Protein AF-R1G9Q4-F1 (afdb_monomer)

Mean predicted aligned error: 6.09 Å

Structure (mmCIF, N/CA/C/O backbone):
data_AF-R1G9Q4-F1
#
_entry.id   AF-R1G9Q4-F1
#
loop_
_atom_site.group_PDB
_atom_site.id
_atom_site.type_symbol
_atom_site.label_atom_id
_atom_site.label_alt_id
_atom_site.label_comp_id
_atom_site.label_asym_id
_atom_site.label_entity_id
_atom_site.label_seq_id
_atom_site.pdbx_PDB_ins_code
_atom_site.Cartn_x
_atom_site.Cartn_y
_atom_site.Cartn_z
_atom_site.occupancy
_atom_site.B_iso_or_equiv
_atom_site.auth_seq_id
_atom_site.auth_comp_id
_atom_site.auth_asym_id
_atom_site.auth_atom_id
_atom_site.pdbx_PDB_model_num
ATOM 1 N N . MET A 1 1 ? -5.892 21.183 -9.596 1.00 83.50 1 MET A N 1
ATOM 2 C CA . MET A 1 1 ? -5.901 19.927 -10.382 1.00 83.50 1 MET A CA 1
ATOM 3 C C . MET A 1 1 ? -4.965 19.976 -11.582 1.00 83.50 1 MET A C 1
ATOM 5 O O . MET A 1 1 ? -4.288 18.990 -11.825 1.00 83.50 1 MET A O 1
ATOM 9 N N . SER A 1 2 ? -4.827 21.119 -12.261 1.00 92.88 2 SER A N 1
ATOM 10 C CA . SER A 1 2 ? -3.979 21.266 -13.455 1.00 92.88 2 SER A CA 1
ATOM 11 C C . SER A 1 2 ? -2.516 20.840 -13.270 1.00 92.88 2 SER A C 1
ATOM 13 O O . SER A 1 2 ? -1.977 20.176 -14.143 1.00 92.88 2 SER A O 1
ATOM 15 N N . LEU A 1 3 ? -1.884 21.145 -12.128 1.00 95.50 3 LEU A N 1
ATOM 16 C CA . LEU A 1 3 ? -0.492 20.745 -11.858 1.00 95.50 3 LEU A CA 1
ATOM 17 C C . LEU A 1 3 ? -0.324 19.223 -11.752 1.00 95.50 3 LEU A C 1
ATOM 19 O O . LEU A 1 3 ? 0.608 18.658 -12.313 1.00 95.50 3 LEU A O 1
ATOM 23 N N . VAL A 1 4 ? -1.254 18.558 -11.067 1.00 94.50 4 VAL A N 1
ATOM 24 C CA . VAL A 1 4 ? -1.250 17.099 -10.908 1.00 94.50 4 VAL A CA 1
ATOM 25 C C . VAL A 1 4 ? -1.444 16.434 -12.268 1.00 94.50 4 VAL A C 1
ATOM 27 O O . VAL A 1 4 ? -0.665 15.567 -12.650 1.00 94.50 4 VAL A O 1
ATOM 30 N N . THR A 1 5 ? -2.426 16.896 -13.044 1.00 94.44 5 THR A N 1
ATOM 31 C CA . THR A 1 5 ? -2.670 16.404 -14.405 1.00 94.44 5 THR A CA 1
ATOM 32 C C . THR A 1 5 ? -1.467 16.632 -15.320 1.00 94.44 5 THR A C 1
ATOM 34 O O . THR A 1 5 ? -1.092 15.723 -16.054 1.00 94.44 5 THR A O 1
ATOM 37 N N . ALA A 1 6 ? -0.823 17.801 -15.250 1.00 96.19 6 ALA A N 1
ATOM 38 C CA . ALA A 1 6 ? 0.374 18.100 -16.030 1.00 96.19 6 ALA A CA 1
ATOM 39 C C . ALA A 1 6 ? 1.555 17.189 -15.656 1.00 96.19 6 ALA A C 1
ATOM 41 O O . ALA A 1 6 ? 2.260 16.724 -16.547 1.00 96.19 6 ALA A O 1
ATOM 42 N N . ALA A 1 7 ? 1.743 16.890 -14.366 1.00 95.25 7 ALA A N 1
ATOM 43 C CA . ALA A 1 7 ? 2.783 15.979 -13.892 1.00 95.25 7 ALA A CA 1
ATOM 44 C C . ALA A 1 7 ? 2.540 14.526 -14.339 1.00 95.25 7 ALA A C 1
ATOM 46 O O . ALA A 1 7 ? 3.466 13.858 -14.795 1.00 95.25 7 ALA A O 1
ATOM 47 N N . TYR A 1 8 ? 1.294 14.042 -14.260 1.00 92.81 8 TYR A N 1
ATOM 48 C CA . TYR A 1 8 ? 0.942 12.722 -14.790 1.00 92.81 8 TYR A CA 1
ATOM 49 C C . TYR A 1 8 ? 1.165 12.653 -16.301 1.00 92.81 8 TYR A C 1
ATOM 51 O O . TYR A 1 8 ? 1.793 11.713 -16.779 1.00 92.81 8 TYR A O 1
ATOM 59 N N . LEU A 1 9 ? 0.708 13.667 -17.042 1.00 95.06 9 LEU A N 1
ATOM 60 C CA . LEU A 1 9 ? 0.859 13.721 -18.494 1.00 95.06 9 LEU A CA 1
ATOM 61 C C . LEU A 1 9 ? 2.335 13.733 -18.910 1.00 95.06 9 LEU A C 1
ATOM 63 O O . LEU A 1 9 ? 2.730 12.955 -19.778 1.00 95.06 9 LEU A O 1
ATOM 67 N N . SER A 1 10 ? 3.159 14.577 -18.283 1.00 95.12 10 SER A N 1
ATOM 68 C CA . SER A 1 10 ? 4.585 14.669 -18.608 1.00 95.12 10 SER A CA 1
ATOM 69 C C . SER A 1 10 ? 5.319 13.361 -18.309 1.00 95.12 10 SER A C 1
ATOM 71 O O . SER A 1 10 ? 6.051 12.865 -19.167 1.00 95.12 10 SER A O 1
ATOM 73 N N . PHE A 1 11 ? 5.070 12.743 -17.150 1.00 91.94 11 PHE A N 1
ATOM 74 C CA . PHE A 1 11 ? 5.682 11.466 -16.786 1.00 91.94 11 PHE A CA 1
ATOM 75 C C . PHE A 1 11 ? 5.263 10.337 -17.738 1.00 91.94 11 PHE A C 1
ATOM 77 O O . PHE A 1 11 ? 6.115 9.584 -18.213 1.00 91.94 11 PHE A O 1
ATOM 84 N N . SER A 1 12 ? 3.974 10.250 -18.081 1.00 91.06 12 SER A N 1
ATOM 85 C CA . SER A 1 12 ? 3.464 9.255 -19.029 1.00 91.06 12 SER A CA 1
ATOM 86 C C . SER A 1 12 ? 4.102 9.387 -20.414 1.00 91.06 12 SER A C 1
ATOM 88 O O . SER A 1 12 ? 4.498 8.373 -20.987 1.00 91.06 12 SER A O 1
ATOM 90 N N . LEU A 1 13 ? 4.262 10.609 -20.935 1.00 93.44 13 LEU A N 1
ATOM 91 C CA . LEU A 1 13 ? 4.901 10.845 -22.236 1.00 93.44 13 LEU A CA 1
ATOM 92 C C . LEU A 1 13 ? 6.377 10.424 -22.241 1.00 93.44 13 LEU A C 1
ATOM 94 O O . LEU A 1 13 ? 6.819 9.747 -23.172 1.00 93.44 13 LEU A O 1
ATOM 98 N N . VAL A 1 14 ? 7.132 10.789 -21.199 1.00 92.38 14 VAL A N 1
ATOM 99 C CA . VAL A 1 14 ? 8.558 10.441 -21.083 1.00 92.38 14 VAL A CA 1
ATOM 100 C C . VAL A 1 14 ? 8.740 8.927 -20.994 1.00 92.38 14 VAL A C 1
ATOM 102 O O . VAL A 1 14 ? 9.530 8.362 -21.750 1.00 92.38 14 VAL A O 1
ATOM 105 N N . VAL A 1 15 ? 7.977 8.255 -20.126 1.00 90.44 15 VAL A N 1
ATOM 106 C CA . VAL A 1 15 ? 8.056 6.796 -19.968 1.00 90.44 15 VAL A CA 1
ATOM 107 C C . VAL A 1 15 ? 7.666 6.088 -21.264 1.00 90.44 15 VAL A C 1
ATOM 109 O O . VAL A 1 15 ? 8.378 5.187 -21.697 1.00 90.44 15 VAL A O 1
ATOM 112 N N . TYR A 1 16 ? 6.595 6.518 -21.932 1.00 90.44 16 TYR A N 1
ATOM 113 C CA . TYR A 1 16 ? 6.160 5.896 -23.183 1.00 90.44 16 TYR A CA 1
ATOM 114 C 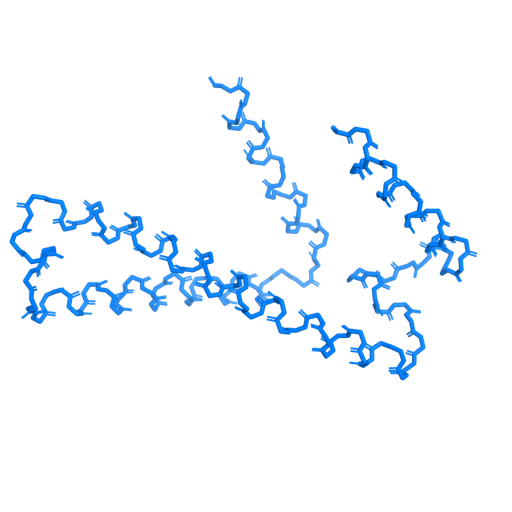C . TYR A 1 16 ? 7.190 6.062 -24.307 1.00 90.44 16 TYR A C 1
ATOM 116 O O . TYR A 1 16 ? 7.460 5.120 -25.051 1.00 90.44 16 TYR A O 1
ATOM 124 N N . ARG A 1 17 ? 7.833 7.233 -24.404 1.00 91.69 17 ARG A N 1
ATOM 125 C CA . ARG A 1 17 ? 8.851 7.504 -25.428 1.00 91.69 17 ARG A CA 1
ATOM 126 C C . ARG A 1 17 ? 10.098 6.621 -25.293 1.00 91.69 17 ARG A C 1
ATOM 128 O O . ARG A 1 17 ? 10.739 6.362 -26.315 1.00 91.69 17 ARG A O 1
ATOM 135 N N . TRP A 1 18 ? 10.445 6.206 -24.071 1.00 87.06 18 TRP A N 1
ATOM 136 C CA . TRP A 1 18 ? 11.665 5.444 -23.766 1.00 87.06 18 TRP A CA 1
ATOM 137 C C . TRP A 1 18 ? 11.419 3.942 -23.560 1.00 87.06 18 TRP A C 1
ATOM 139 O O . TRP A 1 18 ? 12.257 3.139 -23.955 1.00 87.06 18 TRP A O 1
ATOM 149 N N . CYS A 1 19 ? 10.288 3.547 -22.970 1.00 86.00 19 CYS A N 1
ATOM 150 C CA . CYS A 1 19 ? 9.948 2.142 -22.712 1.00 86.00 19 CYS A CA 1
ATOM 151 C C . CYS A 1 19 ? 9.069 1.518 -23.811 1.00 86.00 19 CYS A C 1
ATOM 153 O O . CYS A 1 19 ? 9.006 0.295 -23.920 1.00 86.00 19 CYS A O 1
ATOM 155 N N . GLY A 1 20 ? 8.404 2.334 -24.636 1.00 84.94 20 GLY A N 1
ATOM 156 C CA . GLY A 1 20 ? 7.511 1.869 -25.695 1.00 84.94 20 GLY A CA 1
ATOM 157 C C . GLY A 1 20 ? 6.206 1.257 -25.175 1.00 84.94 20 GLY A C 1
ATOM 158 O O . GLY A 1 20 ? 5.795 1.476 -24.035 1.00 84.94 20 GLY A O 1
ATOM 159 N N . ALA A 1 21 ? 5.542 0.477 -26.033 1.00 81.25 21 ALA A N 1
ATOM 160 C CA . ALA A 1 21 ? 4.231 -0.113 -25.749 1.00 81.25 21 ALA A CA 1
ATOM 161 C C . ALA A 1 21 ? 4.257 -1.202 -24.657 1.00 81.25 21 ALA A C 1
ATOM 163 O O . ALA A 1 21 ? 3.239 -1.455 -24.019 1.00 81.25 21 ALA A O 1
ATOM 164 N N . TRP A 1 22 ? 5.416 -1.821 -24.411 1.00 82.38 22 TRP A N 1
ATOM 165 C CA . TRP A 1 22 ? 5.578 -2.952 -23.488 1.00 82.38 22 TRP A CA 1
ATOM 166 C C . TRP A 1 22 ? 6.114 -2.524 -22.116 1.00 82.38 22 TRP A C 1
ATOM 168 O O . TRP A 1 22 ? 6.992 -3.170 -21.545 1.00 82.38 22 TRP A O 1
ATOM 178 N N . VAL A 1 23 ? 5.601 -1.410 -21.584 1.00 85.50 23 VAL A N 1
ATOM 179 C CA . VAL A 1 23 ? 5.979 -0.925 -20.252 1.00 85.50 23 VAL A CA 1
ATOM 180 C C . VAL A 1 23 ? 5.501 -1.903 -19.172 1.00 85.50 23 VAL A C 1
ATOM 182 O O . VAL A 1 23 ? 4.325 -2.266 -19.097 1.00 85.50 23 VAL A O 1
ATOM 185 N N . ALA A 1 24 ? 6.418 -2.336 -18.310 1.00 84.56 24 ALA A N 1
ATOM 186 C CA . ALA A 1 24 ? 6.086 -3.157 -17.158 1.00 84.56 24 ALA A CA 1
ATOM 187 C C . ALA A 1 24 ? 5.173 -2.385 -16.199 1.00 84.56 24 ALA A C 1
ATOM 189 O O . ALA A 1 24 ? 5.256 -1.164 -16.072 1.00 84.56 24 ALA A O 1
ATOM 190 N N . SER A 1 25 ? 4.313 -3.101 -15.484 1.00 81.75 25 SER A N 1
ATOM 191 C CA . SER A 1 25 ? 3.507 -2.529 -14.409 1.00 81.75 25 SER A CA 1
ATOM 192 C C . SER A 1 25 ? 3.934 -3.163 -13.091 1.00 81.75 25 SER A C 1
ATOM 194 O O . SER A 1 25 ? 3.760 -4.373 -12.940 1.00 81.75 25 SER A O 1
ATOM 196 N N . PRO A 1 26 ? 4.499 -2.390 -12.144 1.00 83.44 26 PRO A N 1
ATOM 197 C CA . PRO A 1 26 ? 4.708 -0.933 -12.160 1.00 83.44 26 PRO A CA 1
ATOM 198 C C . PRO A 1 26 ? 5.852 -0.468 -13.087 1.00 83.44 26 PRO A C 1
ATOM 200 O O . PRO A 1 26 ? 6.814 -1.198 -13.317 1.00 83.44 26 PRO A O 1
ATOM 203 N N . SER A 1 27 ? 5.765 0.774 -13.585 1.00 84.25 27 SER A N 1
ATOM 204 C CA . SER A 1 27 ? 6.637 1.330 -14.646 1.00 84.25 27 SER A CA 1
ATOM 205 C C . SER A 1 27 ? 8.135 1.284 -14.338 1.00 84.25 27 SER A C 1
ATOM 207 O O . SER A 1 27 ? 8.943 1.089 -15.247 1.00 84.25 27 SER A O 1
ATOM 209 N N . LEU A 1 28 ? 8.501 1.368 -13.055 1.00 81.94 28 LEU A N 1
ATOM 210 C CA . LEU A 1 28 ? 9.870 1.211 -12.549 1.00 81.94 28 LEU A CA 1
ATOM 211 C C . LEU A 1 28 ? 10.516 -0.127 -12.948 1.00 81.94 28 LEU A C 1
ATOM 213 O O . LEU A 1 28 ? 11.740 -0.218 -13.046 1.00 81.94 28 LEU A O 1
ATOM 217 N N . GLY A 1 29 ? 9.709 -1.157 -13.215 1.00 82.62 29 GLY A N 1
ATOM 218 C CA . GLY A 1 29 ? 10.170 -2.462 -13.682 1.00 82.62 29 GLY A CA 1
ATOM 219 C C . GLY A 1 29 ? 10.838 -2.431 -15.059 1.00 82.62 29 GLY A C 1
ATOM 220 O O . GLY A 1 2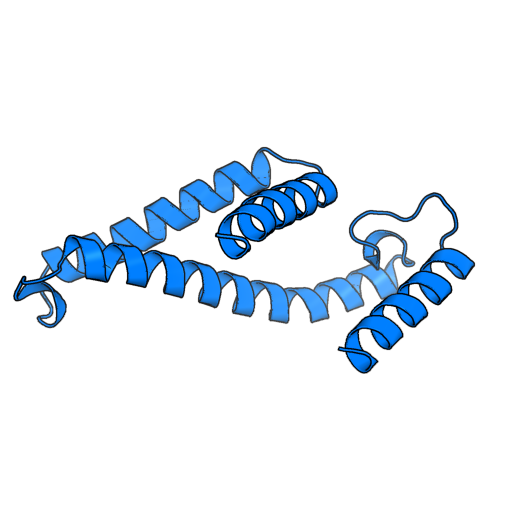9 ? 11.664 -3.300 -15.338 1.00 82.62 29 GLY A O 1
ATOM 221 N N . SER A 1 30 ? 10.532 -1.417 -15.875 1.00 84.44 30 SER A N 1
ATOM 222 C CA . SER A 1 30 ? 11.072 -1.241 -17.233 1.00 84.44 30 SER A CA 1
ATOM 223 C C . SER A 1 30 ? 12.456 -0.583 -17.253 1.00 84.44 30 SER A C 1
ATOM 225 O O . SER A 1 30 ? 13.080 -0.493 -18.307 1.00 84.44 30 SER A O 1
ATOM 227 N N . ALA A 1 31 ? 12.940 -0.096 -16.106 1.00 82.94 31 ALA A N 1
ATOM 228 C CA . ALA A 1 31 ? 14.257 0.518 -15.999 1.00 82.94 31 ALA A CA 1
ATOM 229 C C . ALA A 1 31 ? 15.385 -0.532 -16.012 1.00 82.94 31 ALA A C 1
ATOM 231 O O . ALA A 1 31 ? 15.199 -1.686 -15.613 1.00 82.94 31 ALA A O 1
ATOM 232 N N . GLY A 1 32 ? 16.590 -0.106 -16.412 1.00 84.00 32 GLY A N 1
ATOM 233 C CA . GLY A 1 32 ? 17.799 -0.936 -16.364 1.00 84.00 32 GLY A CA 1
ATOM 234 C C . GLY A 1 32 ? 18.098 -1.487 -14.956 1.00 84.00 32 GLY A C 1
ATOM 235 O O . GLY A 1 32 ? 17.613 -0.948 -13.955 1.00 84.00 32 GLY A O 1
ATOM 236 N N . PRO A 1 33 ? 18.915 -2.552 -14.840 1.00 86.00 33 PRO A N 1
ATOM 237 C CA . PRO A 1 33 ? 19.061 -3.337 -13.609 1.00 86.00 33 PRO A CA 1
ATOM 238 C C . PRO A 1 33 ? 19.485 -2.512 -12.385 1.00 86.00 33 PRO A C 1
ATOM 240 O O . PRO A 1 33 ? 18.966 -2.738 -11.292 1.00 86.00 33 PRO A O 1
ATOM 243 N N . THR A 1 34 ? 20.383 -1.541 -12.559 1.00 88.38 34 THR A N 1
ATOM 244 C CA . THR A 1 34 ? 20.874 -0.679 -11.471 1.00 88.38 34 THR A CA 1
ATOM 245 C C . THR A 1 34 ? 19.831 0.355 -11.050 1.00 88.38 34 THR A C 1
ATOM 247 O O . THR A 1 34 ? 19.501 0.457 -9.870 1.00 88.38 34 THR A O 1
ATOM 250 N N . VAL A 1 35 ? 19.257 1.077 -12.018 1.00 88.25 35 VAL A N 1
ATOM 251 C CA . VAL A 1 35 ? 18.265 2.139 -11.771 1.00 88.25 35 VAL A CA 1
ATOM 252 C C . VAL A 1 35 ? 17.013 1.569 -11.115 1.00 88.25 35 VAL A C 1
ATOM 254 O O . VAL A 1 35 ? 16.511 2.142 -10.152 1.00 88.25 35 VAL A O 1
ATOM 257 N N . LYS A 1 36 ? 16.559 0.396 -11.570 1.00 87.56 36 LYS A N 1
ATOM 258 C CA . LYS A 1 36 ? 15.428 -0.317 -10.978 1.00 87.56 36 LYS A CA 1
ATOM 259 C C . LYS A 1 36 ? 15.640 -0.567 -9.484 1.00 87.56 36 LYS A C 1
ATOM 261 O O . LYS A 1 36 ? 14.787 -0.206 -8.682 1.00 87.56 36 LYS A O 1
ATOM 266 N N . LYS A 1 37 ? 16.780 -1.146 -9.094 1.00 88.62 37 LYS A N 1
ATOM 267 C CA . LYS A 1 37 ? 17.073 -1.466 -7.685 1.00 88.62 37 LYS A CA 1
ATOM 268 C C . LYS A 1 37 ? 17.105 -0.219 -6.805 1.00 88.62 37 LYS A C 1
ATOM 270 O O . LYS A 1 37 ? 16.507 -0.226 -5.734 1.00 88.62 37 LYS A O 1
ATOM 275 N N . VAL A 1 38 ? 17.758 0.847 -7.269 1.00 91.62 38 VAL A N 1
ATOM 276 C CA . VAL A 1 38 ? 17.834 2.117 -6.530 1.00 91.62 38 VAL A CA 1
ATOM 277 C C . VAL A 1 38 ? 16.448 2.745 -6.386 1.00 91.62 38 VAL A C 1
ATOM 279 O O . VAL A 1 38 ? 16.051 3.110 -5.282 1.00 91.62 38 VAL A O 1
ATOM 282 N N . ALA A 1 39 ? 15.680 2.811 -7.476 1.00 89.94 39 ALA A N 1
ATOM 283 C CA . ALA A 1 39 ? 14.343 3.392 -7.463 1.00 89.94 39 ALA A CA 1
ATOM 284 C C . ALA A 1 39 ? 13.380 2.609 -6.559 1.00 89.94 39 ALA A C 1
ATOM 286 O O . AL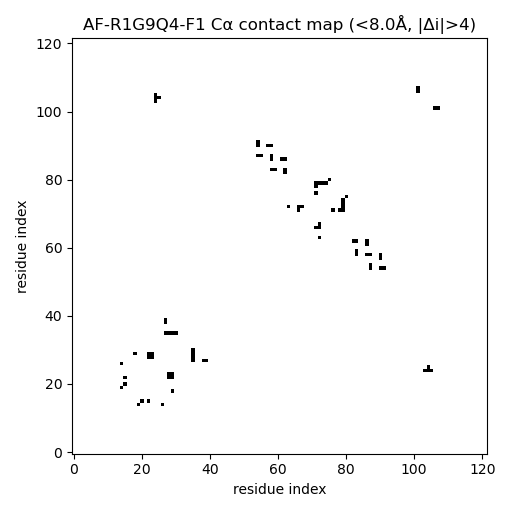A A 1 39 ? 12.650 3.220 -5.779 1.00 89.94 39 ALA A O 1
ATOM 287 N N . TYR A 1 40 ? 13.413 1.271 -6.603 1.00 89.56 40 TYR A N 1
ATOM 288 C CA . TYR A 1 40 ? 12.647 0.455 -5.663 1.00 89.56 40 TYR A CA 1
ATOM 289 C C . TYR A 1 40 ? 13.125 0.648 -4.231 1.00 89.56 40 TYR A C 1
ATOM 291 O O . TYR A 1 40 ? 12.274 0.760 -3.365 1.00 89.56 40 TYR A O 1
ATOM 299 N N . GLY A 1 41 ? 14.432 0.749 -3.971 1.00 90.94 41 GLY A N 1
ATOM 300 C CA . GLY A 1 41 ? 14.961 0.994 -2.626 1.00 90.94 41 GLY A CA 1
ATOM 301 C C . GLY A 1 41 ? 14.432 2.290 -2.007 1.0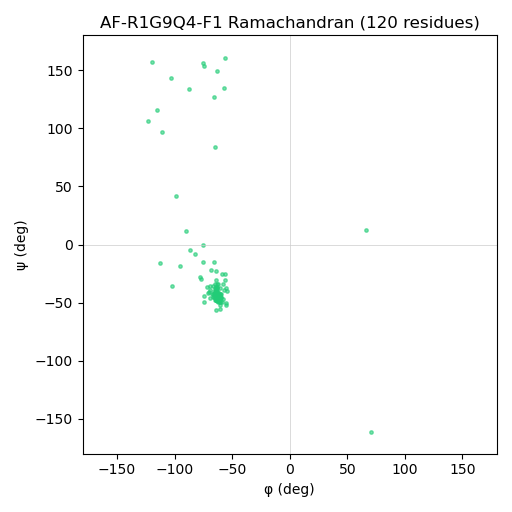0 90.94 41 GLY A C 1
ATOM 302 O O . GLY A 1 41 ? 13.933 2.277 -0.884 1.00 90.94 41 GLY A O 1
ATOM 303 N N . ILE A 1 42 ? 14.457 3.389 -2.766 1.00 91.81 42 ILE A N 1
ATOM 304 C CA . ILE A 1 42 ? 13.907 4.681 -2.326 1.00 91.81 42 ILE A CA 1
ATOM 305 C C . ILE A 1 42 ? 12.381 4.590 -2.171 1.00 91.81 42 ILE A C 1
ATOM 307 O O . ILE A 1 42 ? 11.825 5.027 -1.163 1.00 91.81 42 ILE A O 1
ATOM 311 N N . GLY A 1 43 ? 11.698 3.980 -3.145 1.00 90.44 43 GLY A N 1
ATOM 312 C CA . GLY A 1 43 ? 10.246 3.813 -3.122 1.00 90.44 43 GLY A CA 1
ATOM 313 C C . GLY A 1 43 ? 9.750 2.953 -1.956 1.00 90.44 43 GLY A C 1
ATOM 31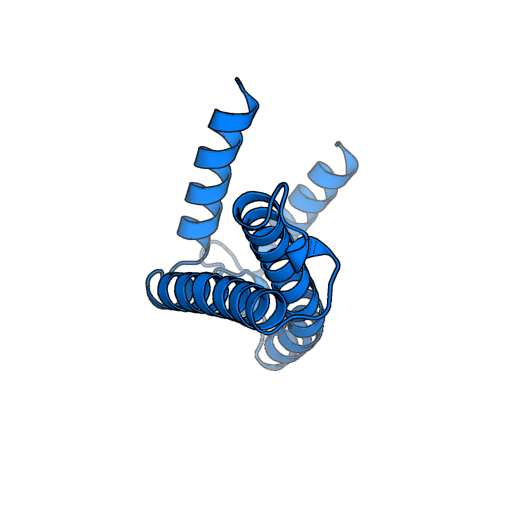4 O O . GLY A 1 43 ? 8.694 3.238 -1.396 1.00 90.44 43 GLY A O 1
ATOM 315 N N . LEU A 1 44 ? 10.521 1.943 -1.543 1.00 91.56 44 LEU A N 1
ATOM 316 C CA . LEU A 1 44 ? 10.155 0.999 -0.484 1.00 91.56 44 LEU A CA 1
ATOM 317 C C . LEU A 1 44 ? 9.933 1.710 0.854 1.00 91.56 44 LEU A C 1
ATOM 319 O O . LEU A 1 44 ? 8.988 1.384 1.568 1.00 91.56 44 LEU A O 1
ATOM 323 N N . VAL A 1 45 ? 10.737 2.734 1.156 1.00 93.31 45 VAL A N 1
ATOM 324 C CA . VAL A 1 45 ? 10.572 3.547 2.370 1.00 93.31 45 VAL A CA 1
ATOM 325 C C . VAL A 1 45 ? 9.189 4.200 2.390 1.00 93.31 45 VAL A C 1
ATOM 327 O O . VAL A 1 45 ? 8.448 4.061 3.364 1.00 93.31 45 VAL A O 1
ATOM 330 N N . GLY A 1 46 ? 8.801 4.846 1.287 1.00 92.88 46 GLY A N 1
ATOM 331 C CA . GLY A 1 46 ? 7.482 5.467 1.156 1.00 92.88 46 GLY A CA 1
ATOM 332 C C . GLY A 1 46 ? 6.340 4.449 1.208 1.00 92.88 46 GLY A C 1
ATOM 333 O O . GLY A 1 46 ? 5.309 4.708 1.833 1.00 92.88 46 GLY A O 1
ATOM 334 N N . LEU A 1 47 ? 6.537 3.272 0.606 1.00 91.69 47 LEU A N 1
ATOM 335 C CA . LEU A 1 47 ? 5.556 2.187 0.614 1.00 91.69 47 LEU A CA 1
ATOM 336 C C . LEU A 1 47 ? 5.32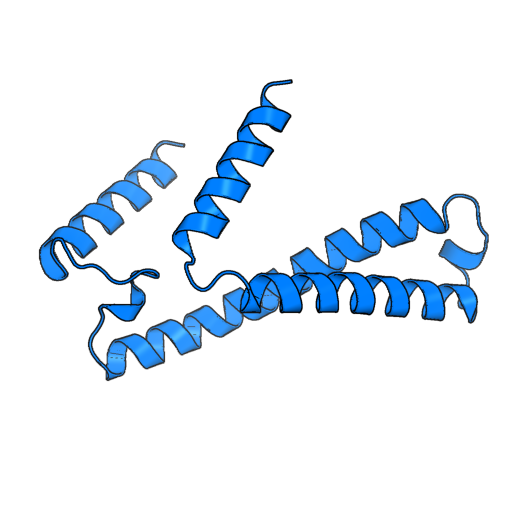8 1.624 2.021 1.00 91.69 47 LEU A C 1
ATOM 338 O O . LEU A 1 47 ? 4.173 1.463 2.405 1.00 91.69 47 LEU A O 1
ATOM 342 N N . ILE A 1 48 ? 6.385 1.378 2.805 1.00 94.12 48 ILE A N 1
ATOM 343 C CA . ILE A 1 48 ? 6.256 0.884 4.187 1.00 94.12 48 ILE A CA 1
ATOM 344 C C . ILE A 1 48 ? 5.503 1.897 5.044 1.00 94.12 48 ILE A C 1
ATOM 346 O O . ILE A 1 48 ? 4.542 1.534 5.719 1.00 94.12 48 ILE A O 1
ATOM 350 N N . VAL A 1 49 ? 5.909 3.169 5.003 1.00 95.00 49 VAL A N 1
ATOM 351 C CA . VAL A 1 49 ? 5.274 4.215 5.818 1.00 95.00 49 VAL A CA 1
ATOM 352 C C . VAL A 1 49 ? 3.793 4.339 5.467 1.00 95.00 49 VAL A C 1
ATOM 354 O O . VAL A 1 49 ? 2.942 4.341 6.357 1.00 95.00 49 VAL A O 1
ATOM 357 N N . SER A 1 50 ? 3.473 4.370 4.172 1.00 94.12 50 SER A N 1
ATOM 358 C CA . SER A 1 50 ? 2.090 4.455 3.701 1.00 94.12 50 SER A CA 1
ATOM 359 C C . SER A 1 50 ? 1.279 3.219 4.101 1.00 94.12 50 SER A C 1
ATOM 361 O O . SER A 1 50 ? 0.175 3.359 4.621 1.00 94.12 50 SER A O 1
ATOM 363 N N . ALA A 1 51 ? 1.827 2.012 3.926 1.00 92.12 51 ALA A N 1
ATOM 364 C CA . ALA A 1 51 ? 1.161 0.766 4.302 1.00 92.12 51 ALA A CA 1
ATOM 365 C C . ALA A 1 51 ? 0.842 0.718 5.804 1.00 92.12 51 ALA A C 1
ATOM 367 O O . ALA A 1 51 ? -0.287 0.399 6.182 1.00 92.12 51 ALA A O 1
ATOM 368 N N . CYS A 1 52 ? 1.797 1.107 6.654 1.00 94.31 52 CYS A N 1
ATOM 369 C CA . CYS A 1 52 ? 1.600 1.198 8.098 1.00 94.31 52 CYS A CA 1
ATOM 370 C C . CYS A 1 52 ? 0.498 2.200 8.463 1.00 94.31 52 CYS A C 1
ATOM 372 O O . CYS A 1 52 ? -0.372 1.881 9.273 1.00 94.31 52 CYS A O 1
ATOM 374 N N . LEU A 1 53 ? 0.500 3.389 7.852 1.00 95.56 53 LEU A N 1
ATOM 375 C CA . LEU A 1 53 ? -0.518 4.410 8.103 1.00 95.56 53 LEU A CA 1
ATOM 376 C C . LEU A 1 53 ? -1.916 3.933 7.699 1.00 95.56 53 LEU A C 1
ATOM 378 O O . LEU A 1 53 ? -2.845 4.036 8.499 1.00 95.56 53 LEU A O 1
ATOM 382 N N . TYR A 1 54 ? -2.075 3.369 6.499 1.00 93.31 54 TYR A N 1
ATOM 383 C CA . TYR A 1 54 ? -3.379 2.894 6.031 1.00 93.31 54 TYR A CA 1
ATOM 384 C C . TYR A 1 54 ? -3.906 1.726 6.868 1.00 93.31 54 TYR A C 1
ATOM 386 O O . TYR A 1 54 ? -5.077 1.740 7.257 1.00 93.31 54 TYR A O 1
ATOM 394 N N . LEU A 1 55 ? -3.048 0.758 7.216 1.00 95.31 55 LEU A N 1
ATOM 395 C CA . LEU A 1 55 ? -3.429 -0.347 8.096 1.00 95.31 55 LEU A CA 1
ATOM 396 C C . LEU A 1 55 ? -3.832 0.165 9.484 1.00 95.31 55 LEU A C 1
ATOM 398 O O . LEU A 1 55 ? -4.840 -0.278 10.037 1.00 95.31 55 LEU A O 1
ATOM 402 N N . HIS A 1 56 ? -3.085 1.125 10.033 1.00 95.31 56 HIS A N 1
ATOM 403 C CA . HIS A 1 56 ? -3.378 1.711 11.336 1.00 95.31 56 HIS A CA 1
ATOM 404 C C . HIS A 1 56 ? -4.715 2.459 11.339 1.00 95.31 56 HIS A C 1
ATOM 406 O O . HIS A 1 56 ? -5.527 2.251 12.238 1.00 95.31 56 HIS A O 1
ATOM 412 N N . VAL A 1 57 ? -4.977 3.298 10.332 1.00 95.56 57 VAL A N 1
ATOM 413 C CA . VAL A 1 57 ? -6.233 4.056 10.223 1.00 95.56 57 VAL A CA 1
ATOM 414 C C . VAL A 1 57 ? -7.429 3.111 10.085 1.00 95.56 57 VAL A C 1
ATOM 416 O O . VAL A 1 57 ? -8.416 3.275 10.805 1.00 95.56 57 VAL A O 1
ATOM 419 N N . ALA A 1 58 ? -7.330 2.090 9.228 1.00 94.00 58 ALA A N 1
ATOM 420 C CA . ALA A 1 58 ? -8.383 1.091 9.060 1.00 94.00 58 ALA A CA 1
ATOM 421 C C . ALA A 1 58 ? -8.640 0.302 10.357 1.00 94.00 58 ALA A C 1
ATOM 423 O O . ALA A 1 58 ? -9.786 0.167 10.789 1.00 94.00 58 ALA A O 1
ATOM 424 N N . SER A 1 59 ? -7.574 -0.150 11.024 1.00 93.94 59 SER A N 1
ATOM 425 C CA . SER A 1 59 ? -7.677 -0.899 12.284 1.00 93.94 59 SER A CA 1
ATOM 426 C C . SER A 1 59 ? -8.275 -0.047 13.394 1.00 93.94 59 SER A C 1
ATOM 428 O O . SER A 1 59 ? -9.195 -0.485 14.080 1.00 93.94 59 SER A O 1
ATOM 430 N N . LYS A 1 60 ? -7.834 1.208 13.524 1.00 92.81 60 LYS A N 1
ATOM 431 C CA . LYS A 1 60 ? -8.364 2.150 14.512 1.00 92.81 60 LYS A CA 1
ATOM 432 C C . LYS A 1 60 ? -9.836 2.463 14.271 1.00 92.81 60 LYS A C 1
ATOM 434 O O . LYS A 1 60 ? -10.594 2.576 15.231 1.00 92.81 60 LYS A O 1
ATOM 439 N N . TYR A 1 61 ? -10.257 2.563 13.012 1.00 93.50 61 TYR A N 1
ATOM 440 C CA . TYR A 1 61 ? -11.663 2.752 12.675 1.00 93.50 61 TYR A CA 1
ATOM 441 C C . TYR A 1 61 ? -12.524 1.585 13.179 1.00 93.50 61 TYR A C 1
ATOM 443 O O . TYR A 1 61 ? -13.510 1.814 13.880 1.00 93.50 61 TYR A O 1
ATOM 451 N N . VAL A 1 62 ? -12.125 0.339 12.900 1.00 92.56 62 VAL A N 1
ATOM 452 C CA . VAL A 1 62 ? -12.831 -0.857 13.396 1.00 92.56 62 VAL A CA 1
ATOM 453 C C . VAL A 1 62 ? -12.786 -0.922 14.923 1.00 92.56 62 VAL A C 1
ATOM 455 O O . VAL A 1 62 ? -13.817 -1.117 15.563 1.00 92.56 62 VAL A O 1
ATOM 458 N N . PHE A 1 63 ? -11.619 -0.677 15.514 1.00 91.00 63 PHE A N 1
ATOM 459 C CA . PHE A 1 63 ? -11.408 -0.681 16.957 1.00 91.00 63 PHE A CA 1
ATOM 460 C C . PHE A 1 63 ? -12.356 0.279 17.692 1.00 91.00 63 PHE A C 1
ATOM 462 O O . PHE A 1 63 ? -13.056 -0.126 18.619 1.00 91.00 63 PHE A O 1
ATOM 469 N N . VAL A 1 64 ? -12.446 1.535 17.238 1.00 92.06 64 VAL A N 1
ATOM 470 C CA . VAL A 1 64 ? -13.335 2.547 17.833 1.00 92.06 64 VAL A CA 1
ATOM 471 C C . VAL A 1 64 ? -14.805 2.176 17.654 1.00 92.06 64 VAL A C 1
ATOM 473 O O . VAL A 1 64 ? -15.615 2.471 18.529 1.00 92.06 64 VAL A O 1
ATOM 476 N N . ARG A 1 65 ? -15.170 1.527 16.543 1.00 90.00 65 ARG A N 1
ATOM 477 C CA . ARG A 1 65 ? -16.546 1.072 16.302 1.00 90.00 65 ARG A CA 1
ATOM 478 C C . ARG A 1 65 ? -16.945 -0.085 17.217 1.00 90.00 65 ARG A C 1
ATOM 480 O O . ARG A 1 65 ? -18.062 -0.063 17.722 1.00 90.00 65 ARG A O 1
ATOM 487 N N . VAL A 1 66 ? -16.051 -1.046 17.447 1.00 88.38 66 VAL A N 1
ATOM 488 C CA . VAL A 1 66 ? -16.313 -2.232 18.281 1.00 88.38 66 VAL A CA 1
ATOM 489 C C . VAL A 1 66 ? -16.327 -1.886 19.771 1.00 88.38 66 VAL A C 1
ATOM 491 O O . VAL A 1 66 ? -17.228 -2.308 20.486 1.00 88.38 66 VAL A O 1
ATOM 494 N N . LEU A 1 67 ? -15.371 -1.081 20.247 1.00 87.94 67 LEU A N 1
ATOM 495 C CA . LEU A 1 67 ? -15.273 -0.677 21.660 1.00 87.94 67 LEU A CA 1
ATOM 496 C C . LEU A 1 67 ? -16.049 0.607 21.988 1.00 87.94 67 LEU A C 1
ATOM 498 O O . LEU A 1 67 ? -15.881 1.181 23.070 1.00 87.94 67 LEU A O 1
ATOM 502 N N . ARG A 1 68 ? -16.906 1.075 21.073 1.00 84.06 68 ARG A N 1
ATOM 503 C CA . ARG A 1 68 ? -17.709 2.282 21.280 1.00 84.06 68 ARG A CA 1
ATOM 504 C C . ARG A 1 68 ? -18.563 2.129 22.543 1.00 84.06 68 ARG A C 1
ATOM 506 O O . ARG A 1 68 ? -19.198 1.100 22.738 1.00 84.06 68 ARG A O 1
ATOM 513 N N . ASN A 1 69 ? -18.594 3.167 23.381 1.00 82.50 69 ASN A N 1
ATOM 514 C CA . ASN A 1 69 ? -19.302 3.202 24.674 1.00 82.50 69 ASN A CA 1
ATOM 515 C C . ASN A 1 69 ? -18.756 2.251 25.759 1.00 82.50 69 ASN A C 1
ATOM 517 O O . ASN A 1 69 ? -19.403 2.067 26.787 1.00 82.50 69 ASN A O 1
ATOM 521 N N . SER A 1 70 ? -17.566 1.672 25.574 1.00 82.25 70 SER A N 1
ATOM 522 C CA . SER A 1 70 ? -16.921 0.842 26.591 1.00 82.25 70 SER A CA 1
ATOM 523 C C . SER A 1 70 ? -15.787 1.578 27.304 1.00 82.25 70 SER A C 1
ATOM 525 O O . SER A 1 70 ? -14.987 2.272 26.676 1.00 82.25 70 SER A O 1
ATOM 527 N N . ARG A 1 71 ? -15.635 1.341 28.615 1.00 82.81 71 ARG A N 1
ATOM 528 C CA . ARG A 1 71 ? -14.479 1.821 29.399 1.00 82.81 71 ARG A CA 1
ATOM 529 C C . ARG A 1 71 ? -13.139 1.304 28.853 1.00 82.81 71 ARG A C 1
ATOM 531 O O . ARG A 1 71 ? -12.112 1.964 28.994 1.00 82.81 71 ARG A O 1
ATOM 538 N N . HIS A 1 72 ? -13.172 0.157 28.168 1.00 83.31 72 HIS A N 1
ATOM 539 C CA . HIS A 1 72 ? -12.013 -0.487 27.551 1.00 83.31 72 HIS A CA 1
ATOM 540 C C . HIS A 1 72 ? -11.396 0.326 26.405 1.00 83.31 72 HIS A C 1
ATOM 542 O O . HIS A 1 72 ? -10.265 0.052 26.019 1.00 83.31 72 HIS A O 1
ATOM 548 N N . LEU A 1 73 ? -12.089 1.340 25.874 1.00 80.25 73 LEU A N 1
ATOM 549 C CA . LEU A 1 73 ? -11.567 2.173 24.789 1.00 80.25 73 LEU A CA 1
ATOM 550 C C . LEU A 1 73 ? -10.344 2.998 25.219 1.00 80.25 73 LEU A C 1
ATOM 552 O O . LEU A 1 73 ? -9.390 3.107 24.455 1.00 80.25 73 LEU A O 1
ATOM 556 N N . GLN A 1 74 ? -10.364 3.547 26.437 1.00 80.75 74 GLN A N 1
ATOM 557 C CA . GLN A 1 74 ? -9.283 4.386 26.973 1.00 80.75 74 GLN A CA 1
ATOM 558 C C . GLN A 1 74 ? -8.526 3.745 28.142 1.00 80.75 74 GLN A C 1
ATOM 560 O O . GLN A 1 74 ? -7.434 4.199 28.472 1.00 80.75 74 GLN A O 1
ATOM 565 N N . SER A 1 75 ? -9.066 2.696 28.774 1.00 84.94 75 SER A N 1
ATOM 566 C CA . SER A 1 75 ? -8.367 1.999 29.859 1.00 84.94 75 SER A CA 1
ATOM 567 C C . SER A 1 75 ? -7.451 0.889 29.330 1.00 84.94 75 SER A C 1
ATOM 569 O O . SER A 1 75 ? -7.908 0.036 28.560 1.00 84.94 75 SER A O 1
ATOM 571 N N . ASN A 1 76 ? -6.213 0.830 29.835 1.00 81.94 76 ASN A N 1
ATOM 572 C CA . ASN A 1 76 ? -5.251 -0.252 29.588 1.00 81.94 76 ASN A CA 1
ATOM 573 C C . ASN A 1 76 ? -5.745 -1.580 30.181 1.00 81.94 76 ASN A C 1
ATOM 575 O O . ASN A 1 76 ? -5.406 -1.955 31.298 1.00 81.94 76 ASN A O 1
ATOM 579 N N . THR A 1 77 ? -6.581 -2.288 29.431 1.00 88.81 77 THR A N 1
ATOM 580 C CA . THR A 1 77 ? -7.159 -3.576 29.830 1.00 88.81 77 THR A CA 1
ATOM 581 C C . THR A 1 77 ? -6.757 -4.655 28.836 1.00 88.81 77 THR A C 1
ATOM 583 O O . THR A 1 77 ? -6.453 -4.359 27.682 1.00 88.81 77 THR A O 1
ATOM 586 N N . LEU A 1 78 ? -6.784 -5.923 29.250 1.00 86.25 78 LEU A N 1
ATOM 587 C CA . LEU A 1 78 ? -6.483 -7.043 28.348 1.00 86.25 78 LEU A CA 1
ATOM 588 C C . LEU A 1 78 ? -7.419 -7.062 27.127 1.00 86.25 78 LEU A C 1
ATOM 590 O O . LEU A 1 78 ? -6.980 -7.355 26.021 1.00 86.25 78 LEU A O 1
ATOM 594 N N . VAL A 1 79 ? -8.681 -6.654 27.307 1.00 87.31 79 VAL A N 1
ATOM 595 C CA . VAL A 1 79 ? -9.660 -6.500 26.218 1.00 87.31 79 VAL A CA 1
ATOM 596 C C . VAL A 1 79 ? -9.239 -5.408 25.228 1.00 87.31 79 VAL A C 1
ATOM 598 O O . VAL A 1 79 ? -9.377 -5.599 24.022 1.00 87.31 79 VAL A O 1
ATOM 601 N N . HIS A 1 80 ? -8.677 -4.292 25.706 1.00 89.69 80 HIS A N 1
ATOM 602 C CA . HIS A 1 80 ? -8.142 -3.227 24.849 1.00 89.69 80 HIS A CA 1
ATOM 603 C C . HIS A 1 80 ? -7.017 -3.757 23.955 1.00 89.69 80 HIS A C 1
ATOM 605 O O . HIS A 1 80 ? -7.101 -3.675 22.731 1.00 89.69 80 HIS A O 1
ATOM 611 N N . TRP A 1 81 ? -5.994 -4.358 24.567 1.00 90.62 81 TRP A N 1
ATOM 612 C CA . TRP A 1 81 ? -4.833 -4.886 23.849 1.00 90.62 81 TRP A CA 1
ATOM 613 C C . TRP A 1 81 ? -5.197 -6.036 22.910 1.00 90.62 81 TRP A C 1
ATOM 615 O O . TRP A 1 81 ? -4.751 -6.047 21.764 1.00 90.62 81 TRP A O 1
ATOM 625 N N . GLY A 1 82 ? -6.052 -6.960 23.357 1.00 91.88 82 GLY A N 1
ATOM 626 C CA . GLY A 1 82 ? -6.535 -8.070 22.540 1.00 91.88 82 GLY A CA 1
ATOM 627 C C . GLY A 1 82 ? -7.324 -7.594 21.321 1.00 91.88 82 GLY A C 1
ATOM 628 O O . GLY A 1 82 ? -7.083 -8.066 20.214 1.00 91.88 82 GLY A O 1
ATOM 629 N N . THR A 1 83 ? -8.209 -6.605 21.487 1.00 90.50 83 THR A N 1
ATOM 630 C CA . THR A 1 83 ? -8.988 -6.066 20.359 1.00 90.50 83 THR A CA 1
ATOM 631 C C . THR A 1 83 ? -8.116 -5.235 19.416 1.00 90.50 83 THR A C 1
ATOM 633 O O . THR A 1 83 ? -8.283 -5.304 18.198 1.00 90.50 83 THR A O 1
ATOM 636 N N . TRP A 1 84 ? -7.149 -4.482 19.946 1.00 92.00 84 TRP A N 1
ATOM 637 C CA . TRP A 1 84 ? -6.196 -3.722 19.137 1.00 92.00 84 TRP A CA 1
ATOM 638 C C . TRP A 1 84 ? -5.315 -4.642 18.284 1.00 92.00 84 TRP A C 1
ATOM 640 O O . TRP A 1 84 ? -5.324 -4.549 17.058 1.00 92.00 84 TRP A O 1
ATOM 650 N N . LEU A 1 85 ? -4.608 -5.586 18.911 1.00 93.94 85 LEU A N 1
ATOM 651 C CA . LEU A 1 85 ? -3.757 -6.532 18.188 1.00 93.94 85 LEU A CA 1
ATOM 652 C C . LEU A 1 85 ? -4.581 -7.432 17.262 1.00 93.94 85 LEU A C 1
ATOM 654 O O . LEU A 1 85 ? -4.170 -7.674 16.132 1.00 93.94 85 LEU A O 1
ATOM 658 N N . GLY A 1 86 ? -5.768 -7.862 17.697 1.00 94.44 86 GLY A N 1
ATOM 659 C CA . GLY A 1 86 ? -6.676 -8.669 16.887 1.00 94.44 86 GLY A CA 1
ATOM 660 C C . GLY A 1 86 ? -7.134 -7.954 15.615 1.00 94.44 86 GLY A C 1
ATOM 661 O O . GLY A 1 86 ? -7.095 -8.545 14.540 1.00 94.44 86 GLY A O 1
ATOM 662 N N . THR A 1 87 ? -7.515 -6.675 15.703 1.00 94.62 87 THR A N 1
ATOM 663 C CA . THR A 1 87 ? -7.928 -5.892 14.522 1.00 94.62 87 THR A CA 1
ATOM 664 C C . THR A 1 87 ? -6.771 -5.640 13.558 1.00 94.62 87 THR A C 1
ATOM 666 O O . THR A 1 87 ? -6.948 -5.830 12.355 1.00 94.62 87 THR A O 1
ATOM 669 N N . VAL A 1 88 ? -5.583 -5.295 14.070 1.00 95.62 88 VAL A N 1
ATOM 670 C CA . VAL A 1 88 ? -4.382 -5.091 13.243 1.00 95.62 88 VAL A CA 1
ATOM 671 C C . VAL A 1 88 ? -3.959 -6.384 12.548 1.00 95.62 88 VAL A C 1
ATOM 673 O O . VAL A 1 88 ? -3.720 -6.372 11.341 1.00 95.62 88 VAL A O 1
ATOM 676 N N . LEU A 1 89 ? -3.896 -7.503 13.277 1.00 96.12 89 LEU A N 1
ATOM 677 C CA . LEU A 1 89 ? -3.525 -8.801 12.711 1.00 96.12 89 LEU A CA 1
ATOM 678 C C . LEU A 1 89 ? -4.558 -9.282 11.694 1.00 96.12 89 LEU A C 1
ATOM 680 O O . LEU A 1 89 ? -4.178 -9.682 10.602 1.00 96.12 89 LEU A O 1
ATOM 684 N N . CYS A 1 90 ? -5.852 -9.184 12.001 1.00 95.94 90 CYS A N 1
ATOM 685 C CA . CYS A 1 90 ? -6.914 -9.607 11.091 1.00 95.94 90 CYS A CA 1
ATOM 686 C C . CYS A 1 90 ? -6.875 -8.826 9.767 1.00 95.94 90 CYS A C 1
ATOM 688 O O . CYS A 1 90 ? -6.796 -9.424 8.694 1.00 95.94 90 CYS A O 1
ATOM 690 N N . LEU A 1 91 ? -6.857 -7.489 9.829 1.00 95.38 91 LEU A N 1
ATOM 691 C CA . LEU A 1 91 ? -6.796 -6.650 8.628 1.00 95.38 91 LEU A CA 1
ATOM 692 C C . LEU A 1 91 ? -5.461 -6.797 7.886 1.00 95.38 91 LEU A C 1
ATOM 694 O O . LEU A 1 91 ? -5.441 -6.793 6.655 1.00 95.38 91 LEU A O 1
ATOM 698 N N . GLY A 1 92 ? -4.356 -6.971 8.615 1.00 94.94 92 GLY A N 1
ATOM 699 C CA . GLY A 1 92 ? -3.038 -7.225 8.041 1.00 94.94 92 GLY A CA 1
ATOM 700 C C . GLY A 1 92 ? -2.984 -8.551 7.281 1.00 94.94 92 GLY A C 1
ATOM 701 O O . GLY A 1 92 ? -2.552 -8.581 6.130 1.00 94.94 92 GLY A O 1
ATOM 702 N N . SER A 1 93 ? -3.487 -9.634 7.877 1.00 95.25 93 SER A N 1
ATOM 703 C CA . SER A 1 93 ? -3.578 -10.950 7.240 1.00 95.25 93 SER A CA 1
ATOM 704 C C . SER A 1 93 ? -4.495 -10.934 6.018 1.00 95.25 93 SER A C 1
ATOM 706 O O . SER A 1 93 ? -4.121 -11.476 4.981 1.00 95.25 93 SER A O 1
ATOM 708 N N . LEU A 1 94 ? -5.653 -10.268 6.092 1.00 93.88 94 LEU A N 1
ATOM 709 C CA . LEU A 1 94 ? -6.543 -10.097 4.938 1.00 93.88 94 LEU A CA 1
ATOM 710 C C . LEU A 1 94 ? -5.847 -9.351 3.792 1.00 93.88 94 LEU A C 1
ATOM 712 O O . LEU A 1 94 ? -5.890 -9.803 2.649 1.00 93.88 94 LEU A O 1
ATOM 716 N N . SER A 1 95 ? -5.157 -8.249 4.098 1.00 91.12 95 SER A N 1
ATOM 717 C CA . SER A 1 95 ? -4.371 -7.493 3.116 1.00 91.12 95 SER A CA 1
ATOM 718 C C . SER A 1 95 ? -3.273 -8.353 2.480 1.00 91.12 95 SER A C 1
ATOM 720 O O . SER A 1 95 ? -3.110 -8.351 1.261 1.00 91.12 95 SER A O 1
ATOM 722 N N . PHE A 1 96 ? -2.568 -9.154 3.284 1.00 91.44 96 PHE A N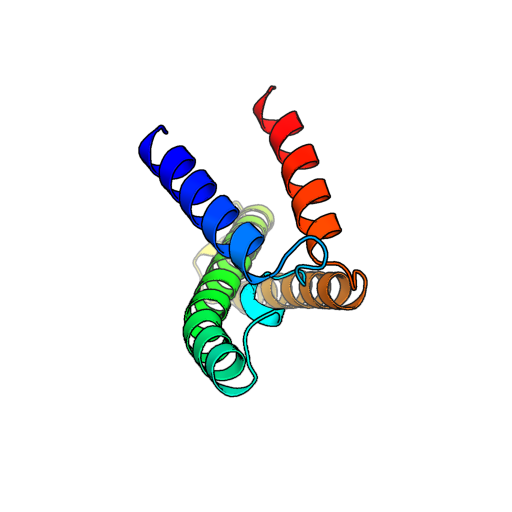 1
ATOM 723 C CA . PHE A 1 96 ? -1.533 -10.066 2.800 1.00 91.44 96 PHE A CA 1
ATOM 724 C C . PHE A 1 96 ? -2.092 -11.120 1.835 1.00 91.44 96 PHE A C 1
ATOM 726 O O . PHE A 1 96 ? -1.533 -11.317 0.758 1.00 91.44 96 PHE A O 1
ATOM 733 N N . ILE A 1 97 ? -3.221 -11.752 2.176 1.00 92.62 97 ILE A N 1
ATOM 734 C CA . ILE A 1 97 ? -3.878 -12.741 1.307 1.00 92.62 97 ILE A CA 1
ATOM 735 C C . ILE A 1 97 ? -4.278 -12.099 -0.027 1.00 92.62 97 ILE A C 1
ATOM 737 O O . ILE A 1 97 ? -4.004 -12.664 -1.087 1.00 92.62 97 ILE A O 1
ATOM 741 N N . LEU A 1 98 ? -4.874 -10.904 0.004 1.00 88.25 98 LEU A N 1
ATOM 742 C CA . LEU A 1 98 ? -5.267 -10.181 -1.208 1.00 88.25 98 LEU A CA 1
ATOM 743 C C . LEU A 1 98 ? -4.056 -9.799 -2.071 1.00 88.25 98 LEU A C 1
ATOM 745 O O . LEU A 1 98 ? -4.110 -9.945 -3.292 1.00 88.25 98 LEU A O 1
ATOM 749 N N . ALA A 1 99 ? -2.957 -9.372 -1.444 1.00 86.38 99 ALA A N 1
ATOM 750 C CA . ALA A 1 99 ? -1.717 -9.033 -2.136 1.00 86.38 99 ALA A CA 1
ATOM 751 C C . ALA A 1 99 ? -1.082 -10.242 -2.843 1.00 86.38 99 ALA A C 1
ATOM 753 O O . ALA A 1 99 ? -0.542 -10.086 -3.934 1.00 86.38 99 ALA A O 1
ATOM 754 N N . GLN A 1 100 ? -1.164 -11.441 -2.255 1.00 88.19 1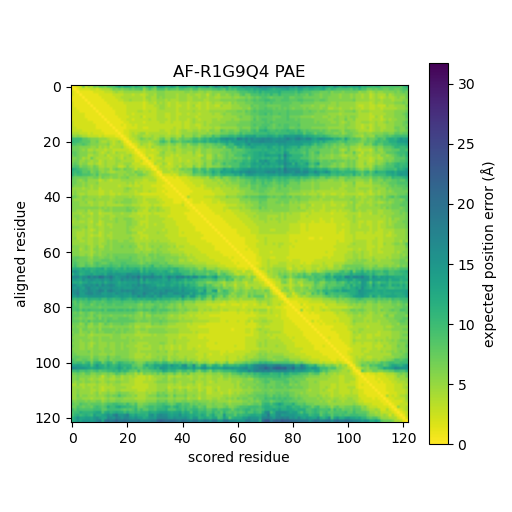00 GLN A N 1
ATOM 755 C CA . GLN A 1 100 ? -0.677 -12.676 -2.886 1.00 88.19 100 GLN A CA 1
ATOM 756 C C . GLN A 1 100 ? -1.633 -13.204 -3.967 1.00 88.19 100 GLN A C 1
ATOM 758 O O . GLN A 1 100 ? -1.195 -13.834 -4.926 1.00 88.19 100 GLN A O 1
ATOM 763 N N . SER A 1 101 ? -2.937 -12.951 -3.825 1.00 86.44 101 SER A N 1
ATOM 764 C CA . SER A 1 101 ? -3.962 -13.520 -4.710 1.00 86.44 101 SER A CA 1
ATOM 765 C C . SER A 1 101 ? -4.069 -12.815 -6.062 1.00 86.44 101 SER A C 1
ATOM 767 O O . SER A 1 101 ? -4.486 -13.437 -7.036 1.00 86.44 101 SER A O 1
ATOM 769 N N . ILE A 1 102 ? -3.727 -11.523 -6.145 1.00 79.06 102 ILE A N 1
ATOM 770 C CA . ILE A 1 102 ? -3.864 -10.738 -7.379 1.00 79.06 102 ILE A CA 1
ATOM 771 C C . ILE A 1 102 ? -2.470 -10.398 -7.925 1.00 79.06 102 ILE A C 1
ATOM 773 O O . ILE A 1 102 ? -1.876 -9.399 -7.517 1.00 79.06 102 ILE A O 1
ATOM 777 N N . PRO A 1 103 ? -1.944 -11.181 -8.888 1.00 69.25 103 PRO A N 1
ATOM 778 C CA . PRO A 1 103 ? -0.583 -11.006 -9.398 1.00 69.25 103 PRO A CA 1
ATOM 779 C C . PRO A 1 103 ? -0.424 -9.796 -10.339 1.00 69.25 103 PRO A C 1
ATOM 781 O O . PRO A 1 103 ? 0.6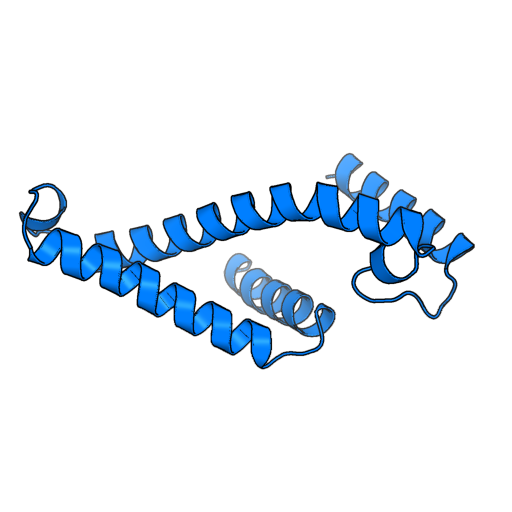70 -9.553 -10.842 1.00 69.25 103 PRO A O 1
ATOM 784 N N . ILE A 1 104 ? -1.496 -9.033 -10.606 1.00 80.19 104 ILE A N 1
ATOM 785 C CA . ILE A 1 104 ? -1.498 -7.912 -11.559 1.00 80.19 104 ILE A CA 1
ATOM 786 C C . ILE A 1 104 ? -1.951 -6.622 -10.865 1.00 80.19 104 ILE A C 1
ATOM 788 O O . ILE A 1 104 ? -3.136 -6.388 -10.625 1.00 80.19 104 ILE A O 1
ATOM 792 N N . PHE A 1 105 ? -0.985 -5.736 -10.615 1.00 80.00 105 PHE A N 1
ATOM 793 C CA . PHE A 1 105 ? -1.169 -4.447 -9.939 1.00 80.00 105 PHE A CA 1
ATOM 794 C C . PHE A 1 105 ? -2.226 -3.540 -10.595 1.00 80.00 105 PHE A C 1
ATOM 796 O O . PHE A 1 105 ? -2.999 -2.878 -9.904 1.00 80.00 105 PHE A O 1
ATOM 803 N N . ASN A 1 106 ? -2.312 -3.540 -11.930 1.00 84.19 106 ASN A N 1
ATOM 804 C CA . ASN A 1 106 ? -3.264 -2.695 -12.658 1.00 84.19 106 ASN A CA 1
ATOM 805 C C . ASN A 1 106 ? -4.725 -3.040 -12.345 1.00 84.19 106 ASN A C 1
ATOM 807 O O . ASN A 1 106 ? -5.556 -2.138 -12.243 1.00 84.19 106 ASN A O 1
ATOM 811 N N . TYR A 1 107 ? -5.039 -4.323 -12.149 1.00 86.69 107 TYR A N 1
ATOM 812 C CA . TYR A 1 107 ? -6.400 -4.743 -11.819 1.00 86.69 107 TYR A CA 1
ATOM 813 C C . TYR A 1 107 ? -6.812 -4.292 -10.414 1.00 86.69 107 TYR A C 1
ATOM 815 O O . TYR A 1 107 ? -7.947 -3.858 -10.230 1.00 86.69 107 TYR A O 1
ATOM 823 N N . LEU A 1 108 ? -5.882 -4.289 -9.450 1.00 86.44 108 LEU A N 1
ATOM 824 C CA . LEU A 1 108 ? -6.125 -3.768 -8.099 1.00 86.44 108 LEU A CA 1
ATOM 825 C C . LEU A 1 108 ? -6.472 -2.274 -8.111 1.00 86.44 108 LEU A C 1
ATOM 827 O O . LEU A 1 108 ? -7.455 -1.860 -7.489 1.00 86.44 108 LEU A O 1
ATOM 831 N N . ILE A 1 109 ? -5.693 -1.463 -8.836 1.00 87.50 109 ILE A N 1
ATOM 832 C CA . ILE A 1 109 ? -5.945 -0.017 -8.934 1.00 87.50 109 ILE A CA 1
ATOM 833 C C . ILE A 1 109 ? -7.274 0.252 -9.641 1.00 87.50 109 ILE A C 1
ATOM 835 O O . ILE A 1 109 ? -8.065 1.061 -9.154 1.00 87.50 109 ILE A O 1
ATOM 839 N N . ALA A 1 110 ? -7.539 -0.428 -10.760 1.00 88.56 110 ALA A N 1
ATOM 840 C CA . ALA A 1 110 ? -8.769 -0.239 -11.525 1.00 88.56 110 ALA A CA 1
ATOM 841 C C . ALA A 1 110 ? -10.019 -0.580 -10.697 1.00 88.56 110 ALA A C 1
ATOM 843 O O . ALA A 1 110 ? -10.982 0.192 -10.673 1.00 88.56 110 ALA A O 1
ATOM 844 N N . LEU A 1 111 ? -9.993 -1.696 -9.961 1.00 88.94 111 LEU A N 1
ATOM 845 C CA . LEU A 1 111 ? -11.093 -2.091 -9.083 1.00 88.94 111 LEU A CA 1
ATOM 846 C C . LEU A 1 111 ? -11.297 -1.075 -7.951 1.00 88.94 111 LEU A C 1
ATOM 848 O O . LEU A 1 111 ? -12.410 -0.615 -7.713 1.00 88.94 111 LEU A O 1
ATOM 852 N N . THR A 1 112 ? -10.217 -0.671 -7.284 1.00 88.25 112 THR A N 1
ATOM 853 C CA . THR A 1 112 ? -10.297 0.279 -6.164 1.00 88.25 112 THR A CA 1
ATOM 854 C C . THR A 1 112 ? -10.830 1.639 -6.622 1.00 88.25 112 THR A C 1
ATOM 856 O O . THR A 1 112 ? -11.705 2.217 -5.977 1.00 88.25 112 THR A O 1
ATOM 859 N N . GLY A 1 113 ? -10.349 2.134 -7.767 1.00 88.31 113 GLY A N 1
ATOM 860 C CA . GLY A 1 113 ? -10.783 3.406 -8.342 1.00 88.31 113 GLY A CA 1
ATOM 861 C C . GLY A 1 113 ? -12.252 3.403 -8.766 1.00 88.31 113 GLY A C 1
ATOM 862 O O . GLY A 1 113 ? -12.962 4.376 -8.516 1.00 88.31 113 GLY A O 1
ATOM 863 N N . THR A 1 114 ? -12.732 2.308 -9.358 1.00 91.00 114 THR A N 1
ATOM 864 C CA . THR A 1 114 ? -14.141 2.191 -9.770 1.00 91.00 114 THR A CA 1
ATOM 865 C C . THR A 1 114 ? -15.082 2.091 -8.571 1.00 91.00 114 THR A C 1
ATOM 867 O O . THR A 1 114 ? -16.059 2.837 -8.512 1.00 91.00 114 THR A O 1
ATOM 870 N N . VAL A 1 115 ? -14.767 1.252 -7.578 1.00 90.75 115 VAL A N 1
ATOM 871 C CA . VAL A 1 115 ? -15.594 1.083 -6.370 1.00 90.75 115 VAL A CA 1
ATOM 872 C C . VAL A 1 115 ? -15.716 2.395 -5.589 1.00 90.75 115 VAL A C 1
ATOM 874 O O . VAL A 1 115 ? -16.826 2.824 -5.272 1.00 90.75 115 VAL A O 1
ATOM 877 N N . LEU A 1 116 ? -14.594 3.070 -5.315 1.00 87.31 116 LEU A N 1
ATOM 878 C CA . LEU A 1 116 ? -14.604 4.339 -4.581 1.00 87.31 116 LEU A CA 1
ATOM 879 C C . LEU A 1 116 ? -15.233 5.473 -5.397 1.00 87.31 116 LEU A C 1
ATOM 881 O O . LEU A 1 116 ? -15.988 6.276 -4.851 1.00 87.31 116 LEU A O 1
ATOM 885 N N . GLY A 1 117 ? -14.970 5.519 -6.705 1.00 85.19 117 GLY A N 1
ATOM 886 C CA . GLY A 1 117 ? -15.533 6.530 -7.597 1.00 85.19 117 GLY A CA 1
ATOM 887 C C . GLY A 1 117 ? -17.060 6.475 -7.682 1.00 85.19 117 GLY A C 1
ATOM 888 O O . GLY A 1 117 ? -17.700 7.519 -7.779 1.00 85.19 117 GLY A O 1
ATOM 889 N N . VAL A 1 118 ? -17.655 5.281 -7.603 1.00 86.12 118 VAL A N 1
ATOM 890 C CA . VAL A 1 118 ? -19.115 5.121 -7.517 1.00 86.12 118 VAL A CA 1
ATOM 891 C C . VAL A 1 118 ? -19.640 5.571 -6.153 1.00 86.12 118 VAL A C 1
ATOM 893 O O . VAL A 1 118 ? -20.665 6.248 -6.097 1.00 86.12 118 VAL A O 1
ATOM 896 N N . LEU A 1 119 ? -18.939 5.241 -5.064 1.00 79.38 119 LEU A N 1
ATOM 897 C CA . LEU A 1 119 ? -19.355 5.598 -3.706 1.00 79.38 119 LEU A CA 1
ATOM 898 C C . LEU A 1 119 ? -19.354 7.119 -3.469 1.00 79.38 119 LEU A C 1
ATOM 900 O O . LEU A 1 119 ? -20.247 7.621 -2.805 1.00 79.38 119 LEU A O 1
ATOM 904 N N . MET A 1 120 ? -18.386 7.847 -4.037 1.00 77.38 120 MET A N 1
ATOM 905 C CA . MET A 1 120 ? -18.258 9.308 -3.895 1.00 77.38 120 MET A CA 1
ATOM 906 C C . MET A 1 120 ? -19.272 10.115 -4.720 1.00 77.38 120 MET A C 1
ATOM 908 O O . MET A 1 120 ? -19.402 11.317 -4.511 1.00 77.38 120 MET A O 1
ATOM 912 N N . ARG A 1 121 ? -19.948 9.491 -5.694 1.00 71.00 121 ARG A N 1
ATOM 913 C CA . ARG A 1 121 ? -20.990 10.151 -6.503 1.00 71.00 121 ARG A CA 1
ATOM 914 C C . ARG A 1 121 ? -22.380 10.104 -5.860 1.00 71.00 121 ARG A C 1
ATOM 916 O O . ARG A 1 121 ? -23.308 10.662 -6.440 1.00 71.00 121 ARG A O 1
ATOM 923 N N . ARG A 1 122 ? -22.534 9.416 -4.727 1.00 51.94 122 ARG A N 1
ATOM 924 C CA . ARG A 1 122 ? -23.742 9.427 -3.893 1.00 51.94 122 ARG A CA 1
ATOM 925 C C . ARG A 1 122 ? -23.525 10.331 -2.691 1.00 51.94 122 ARG A C 1
ATOM 927 O O . ARG A 1 122 ? -24.518 10.968 -2.291 1.00 51.94 122 ARG A O 1
#

Nearest PDB structures (foldseek):
  8uhe-assembly1_I  TM=3.744E-01  e=6.362E+00  Synechococcus sp. PCC 7335

Secondary structure (DSSP, 8-state):
-HHHHHHHHHHHHHHHHHHGGG--SSGGGGS-HHHHHHHHHHHHHHHHHHHHHHHHHHHHHHHHHHSTT-GGGTS--HHHHHHHHHHHHHHHHHHHHHHHH---HHHHHHHHHHHHHHHTT-

Organism: Botryosphaeria parva (strain UCR-NP2) (NCBI:txid1287680)

Radius of gyration: 19.74 Å; Cα contacts (8 Å, |Δi|>4): 46; chains: 1; bounding box: 45×35×56 Å

Solvent-accessible surface area (backbone atoms only — not comparable to full-atom values): 6972 Å² total; per-residue (Å²): 110,67,69,60,54,51,52,52,52,52,50,52,53,54,48,41,76,76,53,44,94,77,56,38,83,63,62,62,68,61,46,59,78,66,60,27,54,52,52,48,58,61,47,46,56,56,50,52,56,49,51,53,50,53,50,48,54,54,24,50,53,53,45,54,64,72,38,57,99,42,74,47,68,81,42,101,38,72,67,32,54,49,48,49,54,47,39,43,50,52,55,48,51,52,51,50,52,53,60,69,71,51,92,50,64,67,60,55,52,53,51,52,52,51,57,51,54,58,60,73,74,108

Foldseek 3Di:
DVVVVVVVVVVVVVLCVPQPPPQDVVNLVSDDPVSSVVVCVVVVVVVVVVVVVVLQVQLVVVLCVVCPPHPLCPDPDPVVVCSSVVSSVVSVVVVVVVVVVDPHPVVVVVVVCVVVVVVVVD

pLDDT: mean 88.6, std 6.26, range [51.94, 96.19]

Sequence (122 aa):
MSLVTAAYLSFSLVVYRWCGAWVASPSLGSAGPTVKKVAYGIGLVGLIVSACLYLHVASKYVFVRVLRNSRHLQSNTLVHWGTWLGTVLCLGSLSFILAQSIPIFNYLIALTGTVLGVLMRR